Protein AF-A0A9Q2LG36-F1 (afdb_monomer)

Foldseek 3Di:
DVLPDDWDDDDDPDIDDDDPPPDDPVNVVSVVVSVVVVVVVVVVVVVVVVD

Secondary structure (DSSP, 8-state):
-TT----EEEETTEEE----TT--HHHHHHHHHHHHHHHHHHHHHHHHHT-

pLDDT: mean 90.65, std 11.51, range [49.0, 98.44]

Mean predicted aligned error: 4.51 Å

Structure (mmCIF, N/CA/C/O backbone):
data_AF-A0A9Q2LG36-F1
#
_entry.id   AF-A0A9Q2LG36-F1
#
loop_
_atom_site.group_PDB
_atom_site.id
_atom_site.type_symbol
_atom_site.label_atom_id
_atom_site.label_alt_id
_atom_site.label_comp_id
_atom_site.label_asym_id
_atom_site.label_entity_id
_atom_site.label_seq_id
_atom_site.pdbx_PDB_ins_code
_atom_site.Cartn_x
_atom_site.Cartn_y
_atom_site.Cartn_z
_atom_site.occupancy
_atom_site.B_iso_or_equiv
_atom_site.auth_seq_id
_atom_site.auth_comp_id
_atom_site.auth_asym_id
_atom_site.auth_atom_id
_atom_site.pdbx_PDB_model_num
ATOM 1 N N . ILE A 1 1 ? 0.887 -6.923 8.805 1.00 60.66 1 ILE A N 1
ATOM 2 C CA . ILE A 1 1 ? 1.273 -7.679 7.581 1.00 60.66 1 ILE A CA 1
ATOM 3 C C . ILE A 1 1 ? 0.040 -8.054 6.741 1.00 60.66 1 ILE A C 1
ATOM 5 O O . ILE A 1 1 ? 0.197 -8.415 5.590 1.00 60.66 1 ILE A O 1
ATOM 9 N N . GLU A 1 2 ? -1.183 -7.901 7.261 1.00 80.44 2 GLU A N 1
ATOM 10 C CA . GLU A 1 2 ? -2.442 -8.370 6.649 1.00 80.44 2 GLU A CA 1
ATOM 11 C C . GLU A 1 2 ? -2.700 -7.935 5.196 1.00 80.44 2 GLU A C 1
ATOM 13 O O . GLU A 1 2 ? -3.234 -8.729 4.438 1.00 80.44 2 GLU A O 1
ATOM 18 N N . GLN A 1 3 ? -2.277 -6.732 4.786 1.00 92.38 3 GLN A N 1
ATOM 19 C CA . GLN A 1 3 ? -2.449 -6.243 3.406 1.00 92.38 3 GLN A CA 1
ATOM 20 C C . GLN A 1 3 ? -1.207 -6.447 2.523 1.00 92.38 3 GLN A C 1
ATOM 22 O O . GLN A 1 3 ? -1.079 -5.831 1.475 1.00 92.38 3 GLN A O 1
ATOM 27 N N . HIS A 1 4 ? -0.245 -7.263 2.967 1.00 91.94 4 HIS A N 1
ATOM 28 C CA . HIS A 1 4 ? 0.952 -7.666 2.212 1.00 91.94 4 HIS A CA 1
ATOM 29 C C . HIS A 1 4 ? 1.859 -6.542 1.660 1.00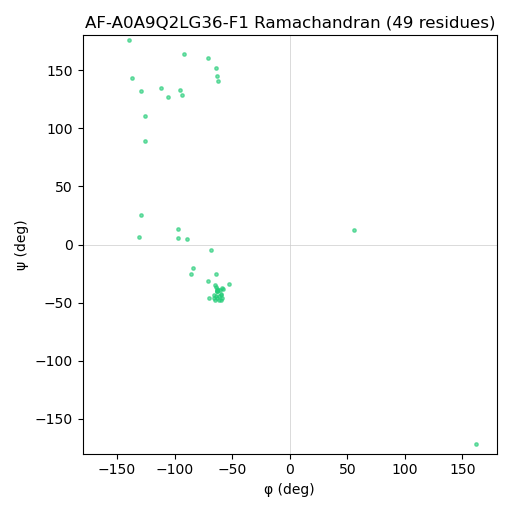 91.94 4 HIS A C 1
ATOM 31 O O . HIS A 1 4 ? 2.801 -6.828 0.927 1.00 91.94 4 HIS A O 1
ATOM 37 N N . LEU A 1 5 ? 1.675 -5.289 2.087 1.00 92.69 5 LEU A N 1
ATOM 38 C CA . LEU A 1 5 ? 2.502 -4.150 1.687 1.00 92.69 5 LEU A CA 1
ATOM 39 C C . LEU A 1 5 ? 3.448 -3.712 2.818 1.00 92.69 5 LEU A C 1
ATOM 41 O O . LEU A 1 5 ? 3.012 -3.440 3.939 1.00 92.69 5 LEU A O 1
ATOM 45 N N . LEU A 1 6 ? 4.751 -3.624 2.525 1.00 93.31 6 LEU A N 1
ATOM 46 C CA . LEU A 1 6 ? 5.757 -3.108 3.458 1.00 93.31 6 LEU A CA 1
ATOM 47 C C . LEU A 1 6 ? 5.977 -1.610 3.227 1.00 93.31 6 LEU A C 1
ATOM 49 O O . LEU A 1 6 ? 6.247 -1.178 2.109 1.00 93.31 6 LEU A O 1
ATOM 53 N N . THR A 1 7 ? 5.902 -0.823 4.297 1.00 92.62 7 THR A N 1
ATOM 54 C CA . THR A 1 7 ? 6.078 0.635 4.252 1.00 92.62 7 THR A CA 1
ATOM 55 C C . THR A 1 7 ? 6.891 1.115 5.456 1.00 92.62 7 THR A C 1
ATOM 57 O O . THR A 1 7 ? 7.245 0.325 6.338 1.00 92.62 7 THR A O 1
ATOM 60 N N . VAL A 1 8 ? 7.196 2.415 5.503 1.00 93.62 8 VAL A N 1
ATOM 61 C CA . VAL A 1 8 ? 7.800 3.055 6.675 1.00 93.62 8 VAL A CA 1
ATOM 62 C C . VAL A 1 8 ? 7.142 4.406 6.962 1.00 93.62 8 VAL A C 1
ATOM 64 O O . VAL A 1 8 ? 6.796 5.155 6.045 1.00 9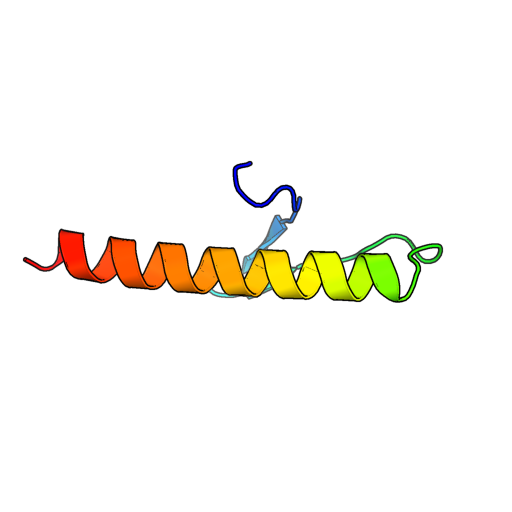3.62 8 VAL A O 1
ATOM 67 N N . GLY A 1 9 ? 6.988 4.735 8.246 1.00 94.12 9 GLY A N 1
ATOM 68 C CA . GLY A 1 9 ? 6.569 6.068 8.678 1.00 94.12 9 GLY A CA 1
ATOM 69 C C . GLY A 1 9 ? 7.591 7.136 8.277 1.00 94.12 9 GLY A C 1
ATOM 70 O O . GLY A 1 9 ? 8.799 6.894 8.256 1.00 94.12 9 GLY A O 1
ATOM 71 N N . ALA A 1 10 ? 7.107 8.325 7.937 1.00 92.62 10 ALA A N 1
AT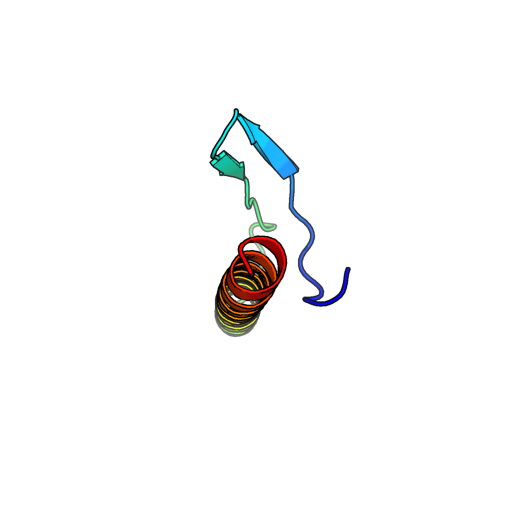OM 72 C CA . ALA A 1 10 ? 7.920 9.430 7.429 1.00 92.62 10 ALA A CA 1
ATOM 73 C C . ALA A 1 10 ? 7.671 10.767 8.142 1.00 92.62 10 ALA A C 1
ATOM 75 O O . ALA A 1 10 ? 8.202 11.796 7.723 1.00 92.62 10 ALA A O 1
ATOM 76 N N . GLY A 1 11 ? 6.864 10.743 9.196 1.00 92.69 11 GLY A N 1
ATOM 77 C CA . GLY A 1 11 ? 6.434 11.873 10.007 1.00 92.69 11 GLY A CA 1
ATOM 78 C C . GLY A 1 11 ? 5.191 11.466 10.793 1.00 92.69 11 GLY A C 1
ATOM 79 O O . GLY A 1 11 ? 4.799 10.300 10.749 1.00 92.69 11 GLY A O 1
ATOM 80 N N . ASP A 1 12 ? 4.556 12.425 11.460 1.00 93.88 12 ASP A N 1
ATOM 81 C CA . ASP A 1 12 ? 3.424 12.133 12.350 1.00 93.88 12 ASP A CA 1
ATOM 82 C C . ASP A 1 12 ? 2.221 11.547 11.596 1.00 93.88 12 ASP A C 1
ATOM 84 O O . ASP A 1 12 ? 1.608 10.593 12.057 1.00 93.88 12 ASP A O 1
ATOM 88 N N . ASN A 1 13 ? 1.933 12.072 10.400 1.00 93.12 13 ASN A N 1
ATOM 89 C CA . ASN A 1 13 ? 0.779 11.686 9.577 1.00 93.12 13 ASN A CA 1
ATOM 90 C C . ASN A 1 13 ? 1.172 11.346 8.130 1.00 93.12 13 ASN A C 1
ATOM 92 O O . ASN A 1 13 ? 0.381 11.526 7.206 1.00 93.12 13 ASN A O 1
ATOM 96 N N . VAL A 1 14 ? 2.420 10.924 7.900 1.00 95.38 14 VAL A N 1
ATOM 97 C CA . VAL A 1 14 ? 2.931 10.650 6.548 1.00 95.38 14 VAL A CA 1
ATOM 98 C C . VAL A 1 14 ? 3.575 9.274 6.496 1.00 95.38 14 VAL A C 1
ATOM 100 O O . VAL A 1 14 ? 4.430 8.946 7.319 1.00 95.38 14 VAL A O 1
ATOM 103 N N . VAL A 1 15 ? 3.215 8.496 5.476 1.00 93.88 15 VAL A N 1
ATOM 104 C CA . VAL A 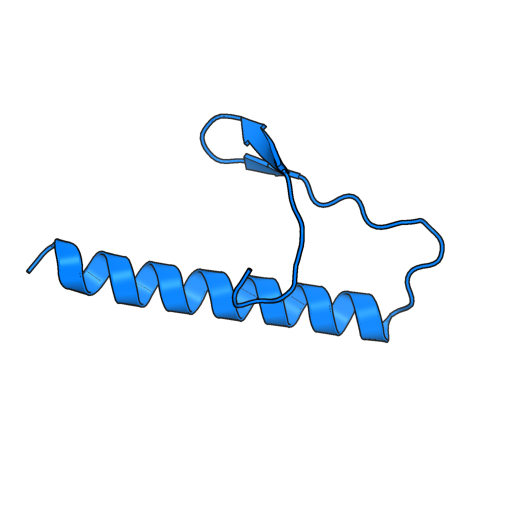1 15 ? 3.810 7.191 5.166 1.00 93.88 15 VAL A CA 1
ATOM 105 C C . VAL A 1 15 ? 4.594 7.299 3.860 1.00 93.88 15 VAL A C 1
ATOM 107 O O . VAL A 1 15 ? 4.110 7.873 2.886 1.00 93.88 15 VAL A O 1
ATOM 110 N N . ARG A 1 16 ? 5.816 6.755 3.829 1.00 95.12 16 ARG A N 1
ATOM 111 C CA . ARG A 1 16 ? 6.621 6.650 2.603 1.00 95.12 16 ARG A CA 1
ATOM 112 C C . ARG A 1 16 ? 6.433 5.284 1.968 1.00 95.12 16 ARG A C 1
ATOM 114 O O . ARG A 1 16 ? 6.583 4.254 2.624 1.00 95.12 16 ARG A O 1
ATOM 121 N N . ILE A 1 17 ? 6.203 5.310 0.663 1.00 94.06 17 ILE A N 1
ATOM 122 C CA . ILE A 1 17 ? 6.141 4.131 -0.191 1.00 94.06 17 ILE A CA 1
ATOM 123 C C . ILE A 1 17 ? 7.137 4.370 -1.319 1.00 94.06 17 ILE A C 1
ATOM 125 O O . ILE A 1 17 ? 6.966 5.278 -2.127 1.00 94.06 17 ILE A O 1
ATOM 129 N N . ILE A 1 18 ? 8.227 3.609 -1.309 1.00 93.38 18 ILE A N 1
ATOM 130 C CA . ILE A 1 18 ? 9.298 3.711 -2.301 1.00 93.38 18 ILE A CA 1
ATOM 131 C C . ILE A 1 18 ? 9.492 2.307 -2.874 1.00 93.38 18 ILE A C 1
ATOM 133 O O . ILE A 1 18 ? 10.257 1.524 -2.303 1.00 93.38 18 ILE A O 1
ATOM 137 N N . PRO A 1 19 ? 8.760 1.947 -3.943 1.00 93.56 19 PRO A N 1
ATOM 138 C CA . PRO A 1 19 ? 8.959 0.670 -4.605 1.00 93.56 19 PRO A CA 1
ATOM 139 C C . PRO A 1 19 ? 10.297 0.664 -5.363 1.00 93.56 19 PRO A C 1
ATOM 141 O O . PRO A 1 19 ? 10.860 1.723 -5.666 1.00 93.56 19 PRO A O 1
ATOM 144 N N . PRO A 1 20 ? 10.829 -0.521 -5.693 1.00 95.75 20 PRO A N 1
ATOM 145 C CA . PRO A 1 20 ? 11.959 -0.622 -6.604 1.00 95.75 20 PRO A CA 1
ATOM 146 C C . PRO A 1 20 ? 11.572 -0.123 -8.006 1.00 95.75 20 PRO A C 1
ATOM 148 O O . PRO A 1 20 ? 10.432 -0.268 -8.436 1.00 95.75 20 PRO A O 1
ATOM 151 N N . LEU A 1 21 ? 12.544 0.393 -8.765 1.00 97.31 21 LEU A N 1
ATOM 152 C CA . LEU A 1 21 ? 12.314 0.947 -10.113 1.00 97.31 21 LEU A CA 1
ATOM 153 C C . LEU A 1 21 ? 11.936 -0.098 -11.181 1.00 97.31 21 LEU A C 1
ATOM 155 O O . LEU A 1 21 ? 11.681 0.263 -12.322 1.00 97.31 21 LEU A O 1
ATOM 159 N N . ILE A 1 22 ? 11.944 -1.382 -10.823 1.00 97.50 22 ILE A N 1
ATOM 160 C CA . ILE A 1 22 ? 11.579 -2.508 -11.695 1.00 97.50 22 ILE A CA 1
ATOM 161 C C . ILE A 1 22 ? 10.129 -2.974 -11.493 1.00 97.50 22 ILE A C 1
ATOM 163 O O . ILE A 1 22 ? 9.757 -4.017 -12.023 1.00 97.50 22 ILE A O 1
ATOM 167 N N . VAL A 1 23 ? 9.346 -2.262 -10.676 1.00 97.50 23 VAL A N 1
ATOM 168 C CA . VAL A 1 23 ? 7.936 -2.586 -10.422 1.00 97.50 23 VAL A CA 1
ATOM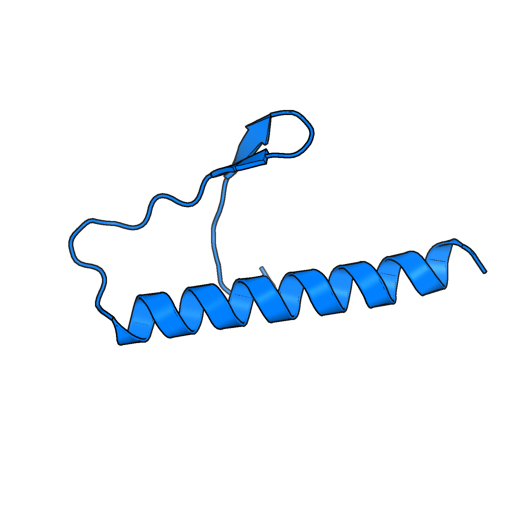 169 C C . VAL A 1 23 ? 7.116 -2.496 -11.715 1.00 97.50 23 VAL A C 1
ATOM 171 O O . VAL A 1 23 ? 7.361 -1.612 -12.536 1.00 97.50 23 VAL A O 1
ATOM 174 N N . THR A 1 24 ? 6.172 -3.417 -11.907 1.00 98.44 24 THR A N 1
ATOM 175 C CA . THR A 1 24 ? 5.255 -3.406 -13.062 1.00 98.44 24 THR A CA 1
ATOM 176 C C . THR A 1 24 ? 3.967 -2.647 -12.748 1.00 98.44 24 THR A C 1
ATOM 178 O O . THR A 1 24 ? 3.648 -2.421 -11.580 1.00 98.44 24 THR A O 1
ATOM 181 N N . ASP A 1 25 ? 3.203 -2.287 -13.778 1.00 98.12 25 ASP A N 1
ATOM 182 C CA . ASP A 1 25 ? 1.924 -1.588 -13.609 1.00 98.12 25 ASP A CA 1
ATOM 183 C C . ASP A 1 25 ? 0.928 -2.431 -12.794 1.00 98.12 25 ASP A C 1
ATOM 185 O O . ASP A 1 25 ? 0.285 -1.920 -11.881 1.00 98.12 25 ASP A O 1
ATOM 189 N N . GLU A 1 26 ? 0.887 -3.749 -13.010 1.00 98.19 26 GLU A N 1
ATOM 190 C CA . GLU A 1 26 ? 0.012 -4.649 -12.248 1.00 98.19 26 GLU A CA 1
ATOM 191 C C . GLU A 1 26 ? 0.377 -4.698 -10.757 1.00 98.19 26 GLU A C 1
ATOM 193 O O . GLU A 1 26 ? -0.499 -4.782 -9.897 1.00 98.19 26 GLU A O 1
ATOM 198 N N . GLN A 1 27 ? 1.671 -4.629 -10.434 1.00 97.12 27 GLN A N 1
ATOM 199 C CA . GLN A 1 27 ? 2.135 -4.584 -9.045 1.00 97.12 27 GLN A CA 1
ATOM 200 C C . GLN A 1 27 ? 1.819 -3.239 -8.385 1.00 97.12 27 GLN A C 1
ATOM 202 O O . GLN A 1 27 ? 1.583 -3.185 -7.176 1.00 97.12 27 GLN A O 1
ATOM 207 N N . ILE A 1 28 ? 1.815 -2.150 -9.162 1.00 97.00 28 ILE A N 1
ATOM 208 C CA . ILE A 1 28 ? 1.363 -0.842 -8.683 1.00 97.00 28 ILE A CA 1
ATOM 209 C C . ILE A 1 28 ? -0.129 -0.914 -8.355 1.00 97.00 28 ILE A C 1
ATOM 211 O O . ILE A 1 28 ? -0.512 -0.522 -7.253 1.00 97.00 28 ILE A O 1
ATOM 215 N N . ASP A 1 29 ? -0.950 -1.469 -9.246 1.00 97.75 29 ASP A N 1
ATOM 216 C CA . ASP A 1 29 ? -2.388 -1.634 -9.010 1.00 97.75 29 ASP A CA 1
ATOM 217 C C . ASP A 1 29 ? -2.668 -2.497 -7.768 1.00 97.75 29 ASP A C 1
ATOM 219 O O . ASP A 1 29 ? -3.507 -2.145 -6.935 1.00 97.75 29 ASP A O 1
ATOM 223 N N . GLU A 1 30 ? -1.932 -3.598 -7.583 1.00 96.88 30 GLU A N 1
ATOM 224 C CA . GLU A 1 30 ? -2.016 -4.427 -6.373 1.00 96.88 30 GLU A CA 1
ATOM 225 C C . GLU A 1 30 ? -1.679 -3.622 -5.108 1.00 96.88 30 GLU A C 1
ATOM 227 O O . GLU A 1 30 ? -2.424 -3.669 -4.125 1.00 96.88 30 GLU A O 1
ATOM 232 N N . ALA A 1 31 ? -0.598 -2.837 -5.135 1.00 96.44 31 ALA A N 1
ATOM 233 C CA . ALA A 1 31 ? -0.203 -2.000 -4.006 1.00 96.44 31 ALA A CA 1
ATOM 234 C C . ALA A 1 31 ? -1.255 -0.926 -3.684 1.00 96.44 31 ALA A C 1
ATOM 236 O O . ALA A 1 31 ? -1.533 -0.677 -2.510 1.00 96.44 31 ALA A O 1
ATOM 237 N N . VAL A 1 32 ? -1.865 -0.313 -4.701 1.00 96.56 32 VAL A N 1
ATOM 238 C CA . VAL A 1 32 ? -2.949 0.668 -4.528 1.00 96.56 32 VAL A CA 1
ATOM 239 C C . VAL A 1 32 ? -4.167 0.017 -3.868 1.00 96.56 32 VAL A C 1
ATOM 241 O O . VAL A 1 32 ? -4.683 0.553 -2.886 1.00 96.56 32 VAL A O 1
ATOM 244 N N . ASN A 1 33 ? -4.576 -1.167 -4.331 1.00 97.25 33 ASN A N 1
ATOM 245 C CA . ASN A 1 33 ? -5.691 -1.914 -3.740 1.00 97.25 33 ASN A CA 1
ATOM 246 C C . ASN A 1 33 ? -5.414 -2.319 -2.284 1.00 97.25 33 ASN A C 1
ATOM 248 O O . ASN A 1 33 ? -6.301 -2.241 -1.433 1.00 97.25 33 ASN A O 1
ATOM 252 N N . ALA A 1 34 ? -4.177 -2.713 -1.972 1.00 96.31 34 ALA A N 1
ATOM 253 C CA . ALA A 1 34 ? -3.768 -3.029 -0.607 1.00 96.31 34 ALA A CA 1
ATOM 254 C C . ALA A 1 34 ? -3.850 -1.809 0.330 1.00 96.31 34 ALA A C 1
ATOM 256 O O . ALA A 1 34 ? -4.245 -1.946 1.491 1.00 96.31 34 ALA A O 1
ATOM 257 N N . ILE A 1 35 ? -3.495 -0.614 -0.161 1.00 96.06 35 ILE A N 1
ATOM 258 C CA . ILE A 1 35 ? -3.615 0.639 0.601 1.00 96.06 35 ILE A CA 1
ATOM 259 C C . ILE A 1 35 ? -5.087 0.959 0.871 1.00 96.06 35 ILE A C 1
ATOM 261 O O . ILE A 1 35 ? -5.434 1.274 2.008 1.00 96.06 35 I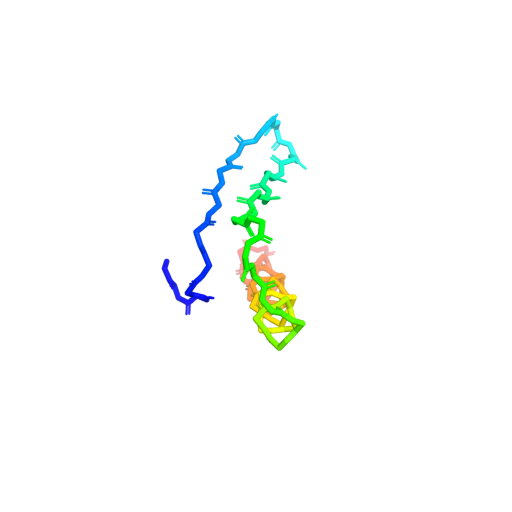LE A O 1
ATOM 265 N N . ASP A 1 36 ? -5.950 0.844 -0.139 1.00 97.06 36 ASP A N 1
ATOM 266 C CA . ASP A 1 36 ? -7.388 1.090 0.013 1.00 97.06 36 ASP A CA 1
ATOM 267 C C . ASP A 1 36 ? -8.018 0.146 1.051 1.00 97.06 36 ASP A C 1
ATOM 269 O O . ASP A 1 36 ? -8.654 0.588 2.012 1.00 97.06 36 ASP A O 1
ATOM 273 N N . ALA A 1 37 ? -7.727 -1.155 0.951 1.00 96.50 37 ALA A N 1
ATOM 274 C CA . ALA A 1 37 ? -8.183 -2.149 1.921 1.00 96.50 37 ALA A CA 1
ATOM 275 C C . ALA A 1 37 ? -7.706 -1.840 3.354 1.00 96.50 37 ALA A C 1
ATOM 277 O O . ALA A 1 37 ? -8.463 -2.016 4.314 1.00 96.50 37 ALA A O 1
ATOM 278 N N . ALA A 1 38 ? -6.472 -1.346 3.513 1.00 94.62 38 ALA A N 1
ATOM 279 C CA . ALA A 1 38 ? -5.956 -0.918 4.811 1.00 94.62 38 ALA A CA 1
ATOM 280 C C . ALA A 1 38 ? -6.744 0.277 5.373 1.00 94.62 38 ALA A C 1
ATOM 282 O O . ALA A 1 38 ? -7.103 0.263 6.551 1.00 94.62 38 ALA A O 1
ATOM 283 N N . CYS A 1 39 ? -7.042 1.285 4.549 1.00 94.88 39 CYS A N 1
ATOM 284 C CA . CYS A 1 39 ? -7.828 2.452 4.955 1.00 94.88 39 CYS A CA 1
ATOM 285 C C . CYS A 1 39 ? -9.240 2.056 5.403 1.00 94.88 39 CYS A C 1
ATOM 287 O O . CYS A 1 39 ? -9.655 2.433 6.498 1.00 94.88 39 CYS A O 1
ATOM 289 N N . VAL A 1 40 ? -9.938 1.220 4.627 1.00 96.56 40 VAL A N 1
ATOM 290 C CA . VAL A 1 40 ? -11.277 0.719 4.986 1.00 96.56 40 VAL A CA 1
ATOM 291 C C . VAL A 1 40 ? -11.249 -0.048 6.312 1.00 96.56 40 VAL A C 1
ATOM 293 O O . VAL A 1 40 ? -12.113 0.146 7.171 1.00 96.56 40 VAL A O 1
ATOM 296 N N . ALA A 1 41 ? -10.243 -0.903 6.519 1.00 94.69 41 ALA A N 1
ATOM 297 C CA . ALA A 1 41 ? -10.088 -1.634 7.774 1.00 94.69 41 ALA A CA 1
ATOM 298 C C . ALA A 1 41 ? -9.846 -0.691 8.968 1.00 94.69 41 ALA A C 1
ATOM 300 O O . ALA A 1 41 ? -10.420 -0.901 10.039 1.00 94.69 41 ALA A O 1
ATOM 301 N N . LEU A 1 42 ? -9.039 0.359 8.782 1.00 93.56 42 LEU A N 1
ATOM 302 C CA . LEU A 1 42 ? -8.774 1.373 9.806 1.00 93.56 42 LEU A CA 1
ATOM 303 C C . LEU A 1 42 ? -10.024 2.194 10.146 1.00 93.56 42 LEU A C 1
ATOM 305 O O . LEU A 1 42 ? -10.294 2.417 11.324 1.00 93.56 42 LEU A O 1
ATOM 309 N N . GLU A 1 43 ? -10.807 2.614 9.153 1.00 95.25 43 GLU A N 1
ATOM 310 C CA . GLU A 1 43 ? -12.081 3.317 9.372 1.00 95.25 43 GLU A CA 1
ATOM 311 C C . GLU A 1 43 ? -13.084 2.444 10.143 1.00 95.25 43 GLU A C 1
ATOM 313 O O . GLU A 1 43 ? -13.715 2.888 11.113 1.00 95.25 43 GLU A O 1
ATOM 318 N N . ALA A 1 44 ? -13.190 1.168 9.761 1.00 93.44 44 ALA A N 1
ATOM 319 C CA . ALA A 1 44 ? -14.045 0.204 10.443 1.00 93.44 44 ALA A CA 1
ATOM 320 C C . ALA A 1 44 ? -13.581 -0.072 11.884 1.00 93.44 44 ALA A C 1
ATOM 322 O O . ALA A 1 44 ? -14.417 -0.296 12.763 1.00 93.44 44 ALA A O 1
ATOM 323 N N . ALA A 1 45 ? -12.269 -0.059 12.140 1.00 91.19 45 ALA A N 1
ATOM 324 C CA . ALA A 1 45 ? -11.704 -0.200 13.480 1.00 91.19 45 ALA A CA 1
ATOM 325 C C . ALA A 1 45 ? -11.967 1.044 14.346 1.00 91.19 45 ALA A C 1
ATOM 327 O O . ALA A 1 45 ? -1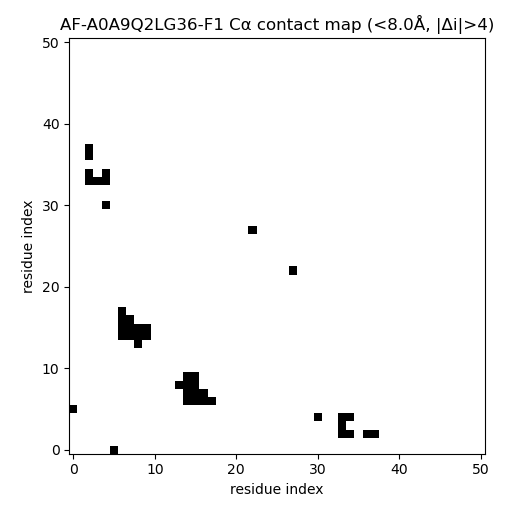2.465 0.899 15.462 1.00 91.19 45 ALA A O 1
ATOM 328 N N . GLN A 1 46 ? -11.750 2.253 13.813 1.00 84.38 46 GLN A N 1
ATOM 329 C CA . GLN A 1 46 ? -12.026 3.510 14.526 1.00 84.38 46 GLN A CA 1
ATOM 330 C C . GLN A 1 46 ? -13.497 3.639 14.944 1.00 84.38 46 GLN A C 1
ATOM 332 O O . GLN A 1 46 ? -13.796 4.094 16.046 1.00 84.38 46 GLN A O 1
ATOM 337 N N . THR A 1 47 ? -14.428 3.181 14.102 1.00 76.12 47 THR A N 1
ATOM 338 C CA . THR A 1 47 ? -15.868 3.207 14.417 1.00 76.12 47 THR A CA 1
ATOM 339 C C . THR A 1 47 ? -16.225 2.314 15.617 1.00 76.12 47 THR A C 1
ATOM 341 O O . THR A 1 47 ? -17.211 2.574 16.303 1.00 76.12 47 THR A O 1
ATOM 344 N N . LYS A 1 48 ? -15.431 1.272 15.902 1.00 66.19 48 LYS A N 1
ATOM 345 C CA . LYS A 1 48 ? -15.659 0.351 17.029 1.00 66.19 48 LYS A CA 1
ATOM 346 C C . LYS A 1 48 ? -15.062 0.836 18.350 1.00 66.19 48 LYS A C 1
ATOM 348 O O . LYS A 1 48 ? -15.553 0.427 19.392 1.00 66.19 48 LYS A O 1
ATOM 353 N N . GLU A 1 49 ? -14.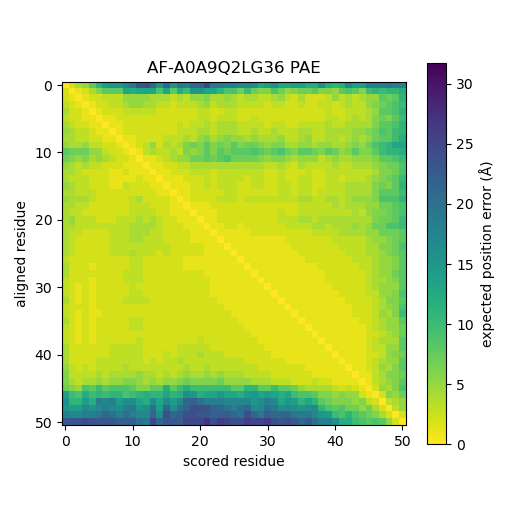019 1.664 18.321 1.00 60.16 49 GLU A N 1
ATOM 354 C CA . GLU A 1 49 ? -13.359 2.183 19.534 1.00 60.16 49 GLU A CA 1
ATOM 355 C C . GLU A 1 49 ? -14.052 3.427 20.114 1.00 60.16 49 GLU A C 1
ATOM 357 O O . GLU A 1 49 ? -13.873 3.738 21.289 1.00 60.16 49 GLU A O 1
ATOM 362 N N . GLY A 1 50 ? -14.856 4.130 19.310 1.00 55.88 50 GLY A N 1
ATOM 363 C CA . GLY A 1 50 ? -15.657 5.280 19.746 1.00 55.88 50 GLY A CA 1
ATOM 364 C C . GLY A 1 50 ? -17.062 4.949 20.274 1.00 55.88 50 GLY A C 1
ATOM 365 O O . GLY A 1 50 ? -17.823 5.886 20.525 1.00 55.88 50 GLY A O 1
ATOM 366 N N . ALA A 1 51 ? -17.419 3.664 20.398 1.00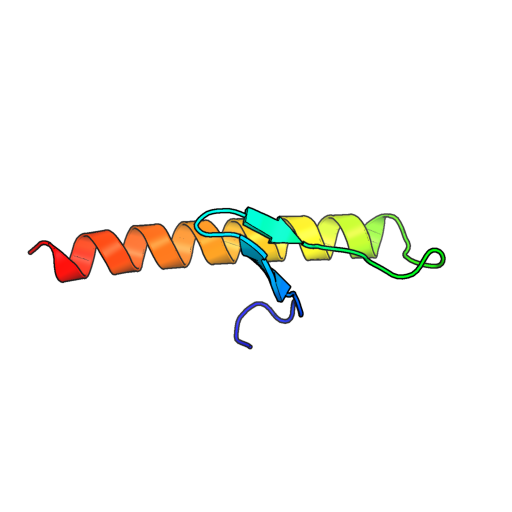 49.00 51 ALA A N 1
ATOM 367 C CA . ALA A 1 51 ? -18.732 3.174 20.837 1.00 49.00 51 ALA A CA 1
ATOM 368 C C . ALA A 1 51 ? -18.691 2.550 22.240 1.00 49.00 51 ALA A C 1
ATOM 370 O O . ALA A 1 51 ? -17.703 1.848 22.553 1.00 49.00 51 ALA A O 1
#

Solvent-accessible surface area (backbone atoms only — not comparable to full-atom values): 3327 Å² total; per-residue (Å²): 116,92,62,76,72,87,72,47,79,69,58,98,91,40,75,47,80,82,79,67,95,81,69,49,73,69,57,48,53,51,51,51,53,30,50,51,54,49,51,54,52,50,55,59,50,53,63,59,74,79,105

Radius of gyration: 13.19 Å; Cα contacts (8 Å, |Δi|>4): 22; chains: 1; bounding box: 31×20×34 Å

Sequence (51 aa):
IEQHLLTVGAGDNVVRIIPPLIVTDEQIDEAVNAIDAACVALEAAQTKEGA